Protein AF-A0A832LT54-F1 (afdb_monomer_lite)

Radius of gyration: 16.8 Å; chains: 1; bounding box: 37×21×50 Å

pLDDT: mean 94.67, std 4.67, range [62.22, 98.38]

Secondary structure (DSSP, 8-state):
-HHHHHHHHHHHHHHHHHHHHHHIIIIIHHHGGGS-HHHHHHHHHHHHHHHHHHHHHHHHHHHHHHHHHHHSPPTTS-HHHHHHHHHHHHHHHHHIIIIIHHHHHHH-

Structure (mmCIF, N/CA/C/O backbone):
data_AF-A0A832LT54-F1
#
_entry.id   AF-A0A832LT54-F1
#
loop_
_atom_site.group_PDB
_atom_site.id
_atom_site.type_symbol
_atom_site.label_atom_id
_atom_site.label_alt_id
_atom_site.label_comp_id
_atom_site.label_asym_id
_atom_site.label_entity_id
_atom_site.label_seq_id
_atom_site.pdbx_PDB_ins_code
_atom_site.Cartn_x
_atom_site.Cartn_y
_atom_site.Cartn_z
_atom_site.occupancy
_atom_site.B_iso_or_equiv
_atom_site.auth_seq_id
_atom_site.auth_comp_id
_atom_site.auth_asym_id
_atom_site.auth_atom_id
_atom_site.pdbx_PDB_model_num
ATOM 1 N N . MET A 1 1 ? -21.678 -7.420 16.778 1.00 62.22 1 MET A N 1
ATOM 2 C CA . MET A 1 1 ? -21.783 -7.622 15.316 1.00 62.22 1 MET A CA 1
ATOM 3 C C . MET A 1 1 ? -20.946 -6.622 14.515 1.00 62.22 1 MET A C 1
ATOM 5 O O . MET A 1 1 ? -20.151 -7.064 13.704 1.00 62.22 1 MET A O 1
ATOM 9 N N . HIS A 1 2 ? -21.054 -5.303 14.734 1.00 78.19 2 HIS A N 1
ATOM 10 C CA . HIS A 1 2 ? -20.292 -4.319 13.935 1.00 78.19 2 HIS A CA 1
ATOM 11 C C . HIS A 1 2 ? -18.768 -4.341 14.170 1.00 78.19 2 HIS A C 1
ATOM 13 O O . HIS A 1 2 ? -18.008 -4.214 13.216 1.00 78.19 2 HIS A O 1
ATOM 19 N N . ILE A 1 3 ? -18.317 -4.571 15.409 1.00 84.31 3 ILE A N 1
ATOM 20 C CA . ILE A 1 3 ? -16.886 -4.531 15.752 1.00 84.31 3 ILE A CA 1
ATOM 21 C C . ILE A 1 3 ? -16.091 -5.747 15.246 1.00 84.31 3 ILE A C 1
ATOM 23 O O . ILE A 1 3 ? -14.958 -5.617 14.795 1.00 84.31 3 ILE A O 1
ATOM 27 N N . GLU A 1 4 ? -16.700 -6.933 15.250 1.00 87.69 4 GLU A N 1
ATOM 28 C CA . GLU A 1 4 ? -16.081 -8.159 14.726 1.00 87.69 4 GLU A CA 1
ATOM 29 C C . GLU A 1 4 ? -15.859 -8.057 13.217 1.00 87.69 4 GLU A C 1
ATOM 31 O O . GLU A 1 4 ? -14.811 -8.453 12.712 1.00 87.69 4 GLU A O 1
ATOM 36 N N . ALA A 1 5 ? -16.817 -7.454 12.505 1.00 88.19 5 ALA A N 1
ATOM 37 C CA . ALA A 1 5 ? -16.678 -7.156 11.088 1.00 88.19 5 ALA A CA 1
ATOM 38 C C . ALA A 1 5 ? -15.534 -6.163 10.826 1.00 88.19 5 ALA A C 1
ATOM 40 O O . ALA A 1 5 ? -14.793 -6.348 9.866 1.00 88.19 5 ALA A O 1
ATOM 41 N N . ALA A 1 6 ? -15.344 -5.155 11.688 1.00 88.69 6 ALA A N 1
ATOM 42 C CA . ALA A 1 6 ? -14.227 -4.215 11.578 1.00 88.69 6 ALA A CA 1
ATOM 43 C C . ALA A 1 6 ? -12.866 -4.903 11.782 1.00 88.69 6 ALA A C 1
ATOM 45 O O . ALA A 1 6 ? -11.942 -4.665 11.005 1.00 88.69 6 ALA A O 1
ATOM 46 N N . ILE A 1 7 ? -12.755 -5.806 12.766 1.00 92.44 7 ILE A N 1
ATOM 47 C CA . ILE A 1 7 ? -11.543 -6.614 12.982 1.00 92.44 7 ILE A CA 1
ATOM 48 C C . ILE A 1 7 ? -11.265 -7.502 11.765 1.00 92.44 7 ILE A C 1
ATOM 50 O O . ILE A 1 7 ? -10.147 -7.509 11.254 1.00 92.44 7 ILE A O 1
ATOM 54 N N . ALA A 1 8 ? -12.271 -8.238 11.286 1.00 94.25 8 ALA A N 1
ATOM 55 C CA . ALA A 1 8 ? -12.119 -9.135 10.145 1.00 94.25 8 ALA A CA 1
ATOM 56 C C . ALA A 1 8 ? -11.739 -8.374 8.869 1.00 94.25 8 ALA A C 1
ATOM 58 O O . ALA A 1 8 ? -10.866 -8.823 8.128 1.00 94.25 8 ALA A O 1
ATOM 59 N N . LEU A 1 9 ? -12.357 -7.212 8.635 1.00 93.75 9 LEU A N 1
ATOM 60 C CA . LEU A 1 9 ? -12.042 -6.341 7.509 1.00 93.75 9 LEU A CA 1
ATOM 61 C C . LEU A 1 9 ? -10.597 -5.847 7.581 1.00 93.75 9 LEU A C 1
ATOM 63 O O . LEU A 1 9 ? -9.867 -6.043 6.617 1.00 93.75 9 LEU A O 1
ATOM 67 N N . ASN A 1 10 ? -10.185 -5.260 8.710 1.00 94.75 10 ASN A N 1
ATOM 68 C CA . ASN A 1 10 ? -8.831 -4.734 8.885 1.00 94.75 10 ASN A CA 1
ATOM 69 C C . ASN A 1 10 ? -7.774 -5.844 8.755 1.00 94.75 10 ASN A C 1
ATOM 71 O O . ASN A 1 10 ? -6.781 -5.685 8.053 1.00 94.75 10 ASN A O 1
ATOM 75 N N . LEU A 1 11 ? -8.019 -7.015 9.348 1.00 95.50 11 LEU A N 1
ATOM 76 C CA . LEU A 1 11 ? -7.121 -8.158 9.210 1.00 95.50 11 LEU A CA 1
ATOM 77 C C . LEU A 1 11 ? -7.024 -8.626 7.750 1.00 95.50 11 LEU A C 1
ATOM 79 O O . LEU A 1 11 ? -5.925 -8.882 7.256 1.00 95.50 11 LEU A O 1
ATOM 83 N N . ALA A 1 12 ? -8.157 -8.734 7.052 1.00 97.75 12 ALA A N 1
ATOM 84 C CA . ALA A 1 12 ? -8.193 -9.168 5.661 1.00 97.75 12 ALA A CA 1
ATOM 85 C C . ALA A 1 12 ? -7.474 -8.179 4.735 1.00 97.75 12 ALA A C 1
ATOM 87 O O . ALA A 1 12 ? -6.702 -8.604 3.875 1.00 97.75 12 ALA A O 1
ATOM 88 N N . THR A 1 13 ? -7.684 -6.872 4.917 1.00 97.75 13 THR A N 1
ATOM 89 C CA . THR A 1 13 ? -7.016 -5.837 4.119 1.00 97.75 13 THR A CA 1
ATOM 90 C C . THR A 1 13 ? -5.519 -5.802 4.386 1.00 97.75 13 THR A C 1
ATOM 92 O O . THR A 1 13 ? -4.749 -5.791 3.426 1.00 97.75 13 THR A O 1
ATOM 95 N N . ALA A 1 14 ? -5.091 -5.883 5.648 1.00 96.75 14 ALA A N 1
ATOM 96 C CA . ALA A 1 14 ? -3.678 -5.900 6.015 1.00 96.75 14 ALA A CA 1
ATOM 97 C C . ALA A 1 14 ? -2.943 -7.104 5.405 1.00 96.75 14 ALA A C 1
ATOM 99 O O . ALA A 1 14 ? -1.881 -6.950 4.793 1.00 96.75 14 ALA A O 1
ATOM 100 N N . TRP A 1 15 ? -3.519 -8.307 5.508 1.00 97.88 15 TRP A N 1
ATOM 101 C CA . TRP A 1 15 ? -2.935 -9.514 4.914 1.00 97.88 15 TRP A CA 1
ATOM 102 C C . TRP A 1 15 ? -2.925 -9.469 3.389 1.00 97.88 15 TRP A C 1
ATOM 104 O O . TRP A 1 15 ? -1.917 -9.828 2.776 1.00 97.88 15 TRP A O 1
ATOM 114 N N . PHE A 1 16 ? -4.010 -8.994 2.772 1.00 98.38 16 PHE A N 1
ATOM 115 C CA . PHE A 1 16 ? -4.072 -8.822 1.324 1.00 98.38 16 PHE A CA 1
ATOM 116 C C . PHE A 1 16 ? -2.984 -7.862 0.830 1.00 98.38 16 PHE A C 1
ATOM 118 O O . PHE A 1 16 ? -2.235 -8.207 -0.082 1.00 98.38 16 PHE A O 1
ATOM 125 N N . LEU A 1 17 ? -2.854 -6.685 1.453 1.00 97.88 17 LEU A N 1
ATOM 126 C CA . LEU A 1 17 ? -1.846 -5.685 1.096 1.00 97.88 17 LEU A CA 1
ATOM 127 C C . LEU A 1 17 ? -0.429 -6.214 1.318 1.00 97.88 17 LEU A C 1
ATOM 129 O O . LEU A 1 17 ? 0.425 -6.023 0.458 1.00 97.88 17 LEU A O 1
ATOM 133 N N . THR A 1 18 ? -0.186 -6.930 2.417 1.00 97.56 18 THR A N 1
ATOM 134 C CA . THR A 1 18 ? 1.113 -7.562 2.696 1.00 97.56 18 THR A CA 1
ATOM 135 C C . THR A 1 18 ? 1.494 -8.543 1.587 1.00 97.56 18 THR A C 1
ATOM 137 O O . THR A 1 18 ? 2.577 -8.440 1.011 1.00 97.56 18 THR A O 1
ATOM 140 N N . GLY A 1 19 ? 0.585 -9.459 1.238 1.00 98.19 19 GLY A N 1
ATOM 141 C CA . GLY A 1 19 ? 0.806 -10.428 0.166 1.00 98.19 19 GLY A CA 1
ATOM 142 C C . GLY A 1 19 ? 0.995 -9.760 -1.196 1.00 98.19 19 GLY A C 1
ATOM 143 O O . GLY A 1 19 ? 1.891 -10.137 -1.949 1.00 98.19 19 GLY A O 1
ATOM 144 N N . LEU A 1 20 ? 0.203 -8.728 -1.493 1.00 97.56 20 LEU A N 1
ATOM 145 C CA . LEU A 1 20 ? 0.313 -7.953 -2.726 1.00 97.56 20 LEU A CA 1
ATOM 146 C C . LEU A 1 20 ? 1.665 -7.234 -2.828 1.00 97.56 20 LEU A C 1
ATOM 148 O O . LEU A 1 20 ? 2.310 -7.296 -3.873 1.00 97.56 20 LEU A O 1
ATOM 152 N N . ILE A 1 21 ? 2.121 -6.595 -1.748 1.00 95.88 21 ILE A N 1
ATOM 153 C CA . ILE A 1 21 ? 3.418 -5.911 -1.698 1.00 95.88 21 ILE A CA 1
ATOM 154 C C . ILE A 1 21 ? 4.552 -6.917 -1.895 1.00 95.88 21 ILE A C 1
ATOM 156 O O . ILE A 1 21 ? 5.437 -6.667 -2.709 1.00 95.88 21 ILE A O 1
ATOM 160 N N . TRP A 1 22 ? 4.518 -8.071 -1.223 1.00 97.81 22 TRP A N 1
ATOM 161 C CA . TRP A 1 22 ? 5.515 -9.122 -1.435 1.00 97.81 22 TRP A CA 1
ATOM 162 C C . TRP A 1 22 ? 5.501 -9.657 -2.858 1.00 97.81 22 TRP A C 1
ATOM 164 O O . TRP A 1 22 ? 6.563 -9.824 -3.447 1.00 97.81 22 TRP A O 1
ATOM 174 N N . PHE A 1 23 ? 4.326 -9.884 -3.440 1.00 98.12 23 PHE A N 1
ATOM 175 C CA . PHE A 1 23 ? 4.224 -10.318 -4.827 1.00 98.12 23 PHE A CA 1
ATOM 176 C C . PHE A 1 23 ? 4.868 -9.298 -5.775 1.00 98.12 23 PHE A C 1
ATOM 178 O O . PHE A 1 23 ? 5.686 -9.662 -6.617 1.00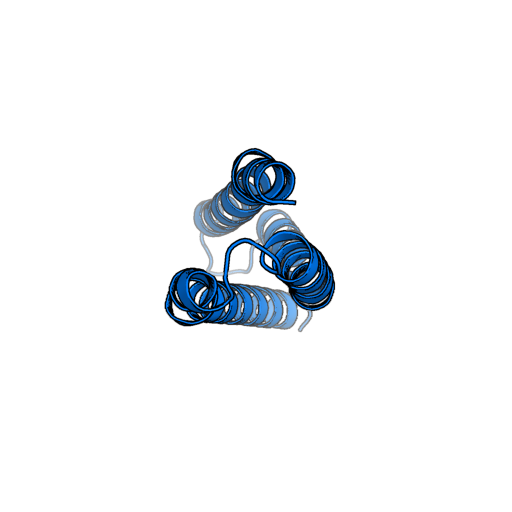 98.12 23 PHE A O 1
ATOM 185 N N . VAL A 1 24 ? 4.584 -8.006 -5.596 1.00 96.38 24 VAL A N 1
ATOM 186 C CA . VAL A 1 24 ? 5.218 -6.941 -6.384 1.00 96.38 24 VAL A CA 1
ATOM 187 C C . VAL A 1 24 ? 6.736 -6.905 -6.163 1.00 96.38 24 VAL A C 1
ATOM 189 O O . VAL A 1 24 ? 7.493 -6.881 -7.132 1.00 96.38 24 VAL A O 1
ATOM 192 N N . GLN A 1 25 ? 7.196 -6.951 -4.914 1.00 95.50 25 GLN A N 1
ATOM 193 C CA . GLN A 1 25 ? 8.617 -6.843 -4.574 1.00 95.50 25 GLN A CA 1
ATOM 194 C C . GLN A 1 25 ? 9.445 -8.053 -5.011 1.00 95.50 25 GLN A C 1
ATOM 196 O O . GLN A 1 25 ? 10.572 -7.885 -5.464 1.00 95.50 25 GLN A O 1
ATOM 201 N N . VAL A 1 26 ? 8.911 -9.263 -4.862 1.00 98.31 26 VAL A N 1
ATOM 202 C CA . VAL A 1 26 ? 9.625 -10.515 -5.148 1.00 98.31 26 VAL A CA 1
ATOM 203 C C . VAL A 1 26 ? 9.524 -10.887 -6.624 1.00 98.31 26 VAL A C 1
ATOM 205 O O . VAL A 1 26 ? 10.461 -11.464 -7.167 1.00 98.31 26 VAL A O 1
ATOM 208 N N . VAL A 1 27 ? 8.409 -10.565 -7.285 1.00 97.50 27 VAL A N 1
ATOM 209 C CA . VAL A 1 27 ? 8.161 -10.979 -8.672 1.00 97.50 27 VAL A CA 1
ATOM 210 C C . VAL A 1 27 ? 8.330 -9.814 -9.638 1.00 97.50 27 VAL A C 1
ATOM 212 O O . VAL A 1 27 ? 9.159 -9.885 -10.540 1.00 97.50 27 VAL A O 1
ATOM 215 N N . HIS A 1 28 ? 7.581 -8.724 -9.469 1.00 95.38 28 HIS A N 1
ATOM 216 C CA . HIS A 1 28 ? 7.559 -7.656 -10.472 1.00 95.38 28 HIS A CA 1
ATOM 217 C C . HIS A 1 28 ? 8.843 -6.829 -10.500 1.00 95.38 28 HIS A C 1
ATOM 219 O O . HIS A 1 28 ? 9.403 -6.648 -11.579 1.00 95.38 28 HIS A O 1
ATOM 225 N N . TYR A 1 29 ? 9.339 -6.362 -9.352 1.00 94.56 29 TYR A N 1
ATOM 226 C CA . TYR A 1 29 ? 10.531 -5.506 -9.323 1.00 94.56 29 TYR A CA 1
ATOM 227 C C . TYR A 1 29 ? 11.777 -6.181 -9.920 1.00 94.56 29 TYR A C 1
ATOM 229 O O . TYR A 1 29 ? 12.463 -5.524 -10.702 1.00 94.56 29 TYR A O 1
ATOM 237 N N . PRO A 1 30 ? 12.067 -7.475 -9.677 1.00 96.44 30 PRO A N 1
ATOM 238 C CA . PRO A 1 30 ? 13.164 -8.153 -10.366 1.00 96.44 30 PRO A CA 1
ATOM 239 C C . PRO A 1 30 ? 12.936 -8.301 -11.873 1.00 96.44 30 PRO A C 1
ATOM 241 O O . PRO A 1 30 ? 13.869 -8.140 -12.657 1.00 96.44 30 PRO A O 1
ATOM 244 N N . LEU A 1 31 ? 11.696 -8.563 -12.302 1.00 96.06 31 LEU A N 1
ATOM 245 C CA . LEU A 1 31 ? 11.363 -8.721 -13.722 1.00 96.06 31 LEU A CA 1
ATOM 246 C C . LEU A 1 31 ? 11.455 -7.412 -14.518 1.00 96.06 31 LEU A C 1
ATOM 248 O O . LEU A 1 31 ? 11.558 -7.461 -15.742 1.00 96.06 31 LEU A O 1
ATOM 252 N N . PHE A 1 32 ? 11.484 -6.251 -13.860 1.00 93.88 32 PHE A N 1
ATOM 253 C CA . PHE A 1 32 ? 11.717 -4.966 -14.527 1.00 93.88 32 PHE A CA 1
ATOM 254 C C . PHE A 1 32 ? 13.052 -4.935 -15.280 1.00 93.88 32 PHE A C 1
ATOM 256 O O . PHE A 1 32 ? 13.130 -4.343 -16.355 1.00 93.88 32 PHE A O 1
ATOM 263 N N . ALA A 1 33 ? 14.073 -5.639 -14.778 1.00 92.75 33 ALA A N 1
ATOM 264 C CA . ALA A 1 33 ? 15.373 -5.750 -15.437 1.00 92.75 33 ALA A CA 1
ATOM 265 C C . ALA A 1 33 ? 15.308 -6.461 -16.805 1.00 92.75 33 ALA A C 1
ATOM 267 O O . ALA A 1 33 ? 16.224 -6.323 -17.610 1.00 92.75 33 ALA A O 1
ATOM 268 N N . ALA A 1 34 ? 14.232 -7.204 -17.089 1.00 95.31 34 ALA A N 1
ATOM 269 C CA . ALA A 1 34 ? 14.056 -7.948 -18.334 1.00 95.31 34 ALA A CA 1
ATOM 270 C C . ALA A 1 34 ? 13.306 -7.170 -19.437 1.00 95.31 34 ALA A C 1
ATOM 272 O O . ALA A 1 34 ? 13.165 -7.686 -20.543 1.00 95.31 34 ALA A O 1
ATOM 273 N N . VAL A 1 35 ? 12.803 -5.957 -19.165 1.00 94.31 35 VAL A N 1
ATOM 274 C CA . VAL A 1 35 ? 11.953 -5.195 -20.109 1.00 94.31 35 VAL A CA 1
ATOM 275 C C . VAL A 1 35 ? 12.762 -4.474 -21.200 1.00 94.31 35 VAL A C 1
ATOM 277 O O . VAL A 1 35 ? 12.241 -4.273 -22.296 1.00 94.31 35 VAL A O 1
ATOM 280 N N . GLY A 1 36 ? 14.026 -4.132 -20.924 1.00 92.50 36 GLY A N 1
ATOM 281 C CA . GLY A 1 36 ? 14.860 -3.286 -21.788 1.00 92.50 36 GLY A CA 1
ATOM 282 C C . GLY A 1 36 ? 14.616 -1.788 -21.564 1.00 92.50 36 GLY A C 1
ATOM 283 O O . GLY A 1 36 ? 13.504 -1.366 -21.241 1.00 92.50 36 GLY A O 1
ATOM 284 N N . GLU A 1 37 ? 15.665 -0.971 -21.701 1.00 91.50 37 GLU A N 1
ATOM 285 C CA . GLU A 1 37 ? 15.613 0.475 -21.416 1.00 91.50 37 GLU A CA 1
ATOM 286 C C . GLU A 1 37 ? 14.642 1.236 -22.335 1.00 91.50 37 GLU A C 1
ATOM 288 O O . GLU A 1 37 ? 14.005 2.195 -21.903 1.00 91.50 37 GLU A O 1
ATOM 293 N N . ASP A 1 38 ? 14.479 0.780 -23.579 1.00 94.31 38 ASP A N 1
ATOM 294 C CA . ASP A 1 38 ? 13.635 1.394 -24.609 1.00 94.31 38 ASP A CA 1
ATOM 295 C C . ASP A 1 38 ? 12.135 1.324 -24.287 1.00 94.31 38 ASP A C 1
ATOM 297 O O . ASP A 1 38 ? 11.374 2.198 -24.699 1.00 94.31 38 ASP A O 1
ATOM 301 N N . ARG A 1 39 ? 11.704 0.307 -23.529 1.00 94.31 39 ARG A N 1
ATOM 302 C CA . ARG A 1 39 ? 10.293 0.091 -23.156 1.00 94.31 39 ARG A CA 1
ATOM 303 C C . ARG A 1 39 ? 10.010 0.250 -21.671 1.00 94.31 39 ARG A C 1
ATOM 305 O O . ARG A 1 39 ? 8.841 0.251 -21.278 1.00 94.31 39 ARG A O 1
ATOM 312 N N . PHE A 1 40 ? 11.048 0.384 -20.846 1.00 95.31 40 PHE A N 1
ATOM 313 C CA . PHE A 1 40 ? 10.905 0.422 -19.394 1.00 95.31 40 PHE A CA 1
ATOM 314 C C . PHE A 1 4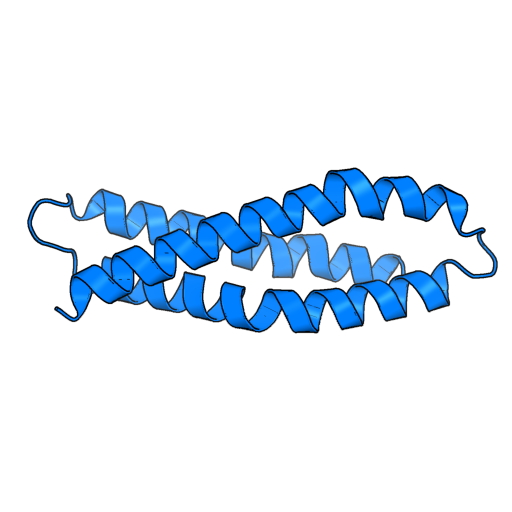0 ? 9.965 1.538 -18.933 1.00 95.31 40 PHE A C 1
ATOM 316 O O . PHE A 1 40 ? 9.112 1.288 -18.087 1.00 95.31 40 PHE A O 1
ATOM 323 N N . ARG A 1 41 ? 10.060 2.735 -19.525 1.00 94.50 41 ARG A N 1
ATOM 324 C CA . ARG A 1 41 ? 9.233 3.889 -19.149 1.00 94.50 41 ARG A CA 1
ATOM 325 C C . ARG A 1 41 ? 7.734 3.613 -19.300 1.00 94.50 41 ARG A C 1
ATOM 327 O O . ARG A 1 41 ? 6.981 3.730 -18.333 1.00 94.50 41 ARG A O 1
ATOM 334 N N . ASP A 1 42 ? 7.313 3.198 -20.493 1.00 95.00 42 ASP A N 1
ATOM 335 C CA . ASP A 1 42 ? 5.905 2.912 -20.791 1.00 95.00 42 ASP A CA 1
ATOM 336 C C . ASP A 1 42 ? 5.394 1.729 -19.967 1.00 95.00 42 ASP A C 1
ATOM 338 O O . ASP A 1 42 ? 4.289 1.762 -19.419 1.00 95.00 42 ASP A O 1
ATOM 342 N N . TYR A 1 43 ? 6.223 0.691 -19.826 1.00 95.62 43 TYR A N 1
ATOM 343 C CA . TYR A 1 43 ? 5.914 -0.459 -18.989 1.00 95.62 43 TYR A CA 1
ATOM 344 C C . TYR A 1 43 ? 5.721 -0.052 -17.523 1.00 95.62 43 TYR A C 1
ATOM 346 O O . TYR A 1 43 ? 4.724 -0.434 -16.911 1.00 95.62 43 TYR A O 1
ATOM 354 N N . HIS A 1 44 ? 6.642 0.737 -16.964 1.00 95.69 44 HIS A N 1
ATOM 355 C CA . HIS A 1 44 ? 6.621 1.160 -15.570 1.00 95.69 44 HIS A CA 1
ATOM 356 C C . HIS A 1 44 ? 5.421 2.068 -15.288 1.00 95.69 44 HIS A C 1
ATOM 358 O O . HIS A 1 44 ? 4.684 1.807 -14.341 1.00 95.69 44 HIS A O 1
ATOM 364 N N . ALA A 1 45 ? 5.139 3.056 -16.144 1.00 95.06 45 ALA A N 1
ATOM 365 C CA . ALA A 1 45 ? 3.953 3.905 -16.012 1.00 95.06 45 ALA A CA 1
ATOM 366 C C . ALA A 1 45 ? 2.658 3.073 -15.998 1.00 95.06 45 ALA A C 1
ATOM 368 O O . ALA A 1 45 ? 1.776 3.262 -15.153 1.00 95.06 45 ALA A O 1
ATOM 369 N N . ALA A 1 46 ? 2.565 2.090 -16.896 1.00 95.94 46 ALA A N 1
ATOM 370 C CA . ALA A 1 46 ? 1.404 1.224 -16.995 1.00 95.94 46 ALA A CA 1
ATOM 371 C C . ALA A 1 46 ? 1.329 0.198 -15.842 1.00 95.94 46 ALA A C 1
ATOM 373 O O . ALA A 1 46 ? 0.228 -0.201 -15.451 1.00 95.94 46 ALA A O 1
ATOM 374 N N . HIS A 1 47 ? 2.465 -0.236 -15.289 1.00 95.50 47 HIS A N 1
ATOM 375 C CA . HIS A 1 47 ? 2.536 -1.044 -14.071 1.00 95.50 47 HIS A CA 1
ATOM 376 C C . HIS A 1 47 ? 2.058 -0.234 -12.862 1.00 95.50 47 HIS A C 1
ATOM 378 O O . HIS A 1 47 ? 1.120 -0.659 -12.193 1.00 95.50 47 HIS A O 1
ATOM 384 N N . THR A 1 48 ? 2.631 0.950 -12.619 1.00 95.75 48 THR A N 1
ATOM 385 C CA . THR A 1 48 ? 2.278 1.820 -11.490 1.00 95.75 48 THR A CA 1
ATOM 386 C C . THR A 1 48 ? 0.791 2.153 -11.495 1.00 95.75 48 THR A C 1
ATOM 388 O O . THR A 1 48 ? 0.128 1.943 -10.482 1.00 95.75 48 THR A O 1
ATOM 391 N N . PHE A 1 49 ? 0.234 2.572 -12.638 1.00 96.19 49 PHE A N 1
ATOM 392 C CA . PHE A 1 49 ? -1.196 2.877 -12.747 1.00 96.19 49 PHE A CA 1
ATOM 393 C C . PHE A 1 49 ? -2.080 1.678 -12.373 1.00 96.19 49 PHE A C 1
ATOM 395 O O . PHE A 1 49 ? -3.010 1.811 -11.577 1.00 96.19 49 PHE A O 1
ATOM 402 N N . ARG A 1 50 ? -1.782 0.487 -12.909 1.00 97.19 50 ARG A N 1
ATOM 403 C CA . ARG A 1 50 ? -2.568 -0.723 -12.619 1.00 97.19 50 ARG A CA 1
ATOM 404 C C . ARG A 1 50 ? -2.421 -1.170 -11.167 1.00 97.19 50 ARG A C 1
ATOM 406 O O . ARG A 1 50 ? -3.416 -1.559 -10.564 1.00 97.19 50 ARG A O 1
ATOM 413 N N . THR A 1 51 ? -1.226 -1.062 -10.591 1.00 96.38 51 THR A N 1
ATOM 414 C CA . THR A 1 51 ? -0.996 -1.340 -9.169 1.00 96.38 51 THR A CA 1
ATOM 415 C C . THR A 1 51 ? -1.827 -0.404 -8.291 1.00 96.38 51 THR A C 1
ATOM 417 O O . THR A 1 51 ? -2.481 -0.875 -7.362 1.00 96.38 51 THR A O 1
ATOM 420 N N . THR A 1 52 ? -1.907 0.894 -8.613 1.00 95.38 52 THR A N 1
ATOM 421 C CA . THR A 1 52 ? -2.750 1.849 -7.872 1.00 95.38 52 THR A CA 1
ATOM 422 C C . THR A 1 52 ? -4.222 1.436 -7.854 1.00 95.38 52 THR A C 1
ATOM 424 O O . THR A 1 52 ? -4.844 1.498 -6.795 1.00 95.38 52 THR A O 1
ATOM 427 N N . LEU A 1 53 ? -4.771 0.964 -8.981 1.00 97.19 53 LEU A N 1
ATOM 428 C CA . LEU A 1 53 ? -6.167 0.507 -9.049 1.00 97.19 53 LEU A CA 1
ATOM 429 C C . LEU A 1 53 ? -6.455 -0.653 -8.086 1.00 97.19 53 LEU A C 1
ATOM 431 O O . LEU A 1 53 ? -7.537 -0.712 -7.507 1.00 97.19 53 LEU A O 1
ATOM 435 N N . VAL A 1 54 ? -5.491 -1.558 -7.902 1.00 97.38 54 VAL A N 1
ATOM 436 C CA . VAL A 1 54 ? -5.642 -2.726 -7.021 1.00 97.38 54 VAL A CA 1
ATOM 437 C C . VAL A 1 54 ? -5.411 -2.357 -5.554 1.00 97.38 54 VAL A C 1
ATOM 439 O O . VAL A 1 54 ? -6.105 -2.867 -4.679 1.00 97.38 54 VAL A O 1
ATOM 442 N N . VAL A 1 55 ? -4.453 -1.471 -5.271 1.00 96.81 55 VAL A N 1
ATOM 443 C CA . VAL A 1 55 ? -4.041 -1.132 -3.898 1.00 96.81 55 VAL A CA 1
ATOM 444 C C . VAL A 1 55 ? -4.997 -0.146 -3.226 1.00 96.81 55 VAL A C 1
ATOM 446 O O . VAL A 1 55 ? -5.234 -0.266 -2.026 1.00 96.81 55 VAL A O 1
ATOM 449 N N . ILE A 1 56 ? -5.552 0.830 -3.955 1.00 96.50 56 ILE A N 1
ATOM 450 C CA . ILE A 1 56 ? -6.192 1.995 -3.320 1.00 96.50 56 ILE A CA 1
ATOM 451 C C . ILE A 1 56 ? -7.387 1.622 -2.436 1.00 96.50 56 ILE A C 1
ATOM 453 O O . ILE A 1 56 ? -7.494 2.110 -1.315 1.00 96.50 56 ILE A O 1
ATOM 457 N N . VAL A 1 57 ? -8.261 0.725 -2.897 1.00 97.44 57 VAL A N 1
ATOM 458 C CA . VAL A 1 57 ? -9.450 0.305 -2.140 1.00 97.44 57 VAL A CA 1
ATOM 459 C C . VAL A 1 57 ? -9.070 -0.425 -0.846 1.00 97.44 57 VAL A C 1
ATOM 461 O O . VAL A 1 57 ? -9.475 0.046 0.218 1.00 97.44 57 VAL A O 1
ATOM 464 N N . PRO A 1 58 ? -8.287 -1.523 -0.872 1.00 97.62 58 PRO A N 1
ATOM 465 C CA . PRO A 1 58 ? -7.895 -2.202 0.359 1.00 97.62 58 PRO A CA 1
ATOM 466 C C . PRO A 1 58 ? -7.064 -1.304 1.278 1.00 97.62 58 PRO A C 1
ATOM 468 O O . PRO A 1 58 ? -7.251 -1.376 2.484 1.00 97.62 58 PRO A O 1
ATOM 471 N N . MET A 1 59 ? -6.224 -0.411 0.744 1.00 97.25 59 MET A N 1
ATOM 472 C CA . MET A 1 59 ? -5.435 0.532 1.551 1.00 97.25 59 MET A CA 1
ATOM 473 C C . MET A 1 59 ? -6.309 1.541 2.307 1.00 97.25 59 MET A C 1
ATOM 475 O O . MET A 1 59 ? -6.040 1.850 3.466 1.00 97.25 59 MET A O 1
ATOM 479 N N . MET A 1 60 ? -7.382 2.035 1.682 1.00 97.56 60 MET A N 1
ATOM 480 C CA . MET A 1 60 ? -8.336 2.927 2.347 1.00 97.56 60 MET A CA 1
ATOM 481 C C . MET A 1 60 ? -9.187 2.188 3.385 1.00 97.56 60 MET A C 1
ATOM 483 O O . MET A 1 60 ? -9.432 2.727 4.463 1.00 97.56 60 MET A O 1
ATOM 487 N N . L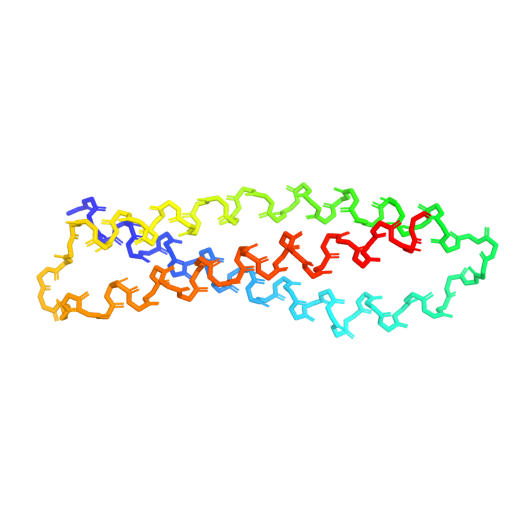EU A 1 61 ? -9.622 0.962 3.078 1.00 97.38 61 LEU A N 1
ATOM 488 C CA . LEU A 1 61 ? -10.378 0.123 4.014 1.00 97.38 61 LEU A CA 1
ATOM 489 C C . LEU A 1 61 ? -9.538 -0.269 5.234 1.00 97.38 61 LEU A C 1
ATOM 491 O O . LEU A 1 61 ? -10.052 -0.244 6.351 1.00 97.38 61 LEU A O 1
ATOM 495 N N . ASP A 1 62 ? -8.256 -0.565 5.029 1.00 97.50 62 ASP A N 1
ATOM 496 C CA . ASP A 1 62 ? -7.307 -0.878 6.092 1.00 97.50 62 ASP A CA 1
ATOM 497 C C . ASP A 1 62 ? -7.178 0.278 7.086 1.00 97.50 62 ASP A C 1
ATOM 499 O O . ASP A 1 62 ? -7.452 0.112 8.277 1.00 97.50 62 ASP A O 1
ATOM 503 N N . LEU A 1 63 ? -6.876 1.480 6.579 1.00 97.06 63 LEU A N 1
ATOM 504 C CA . LEU A 1 63 ? -6.728 2.677 7.403 1.00 97.06 63 LEU A CA 1
ATOM 505 C C . LEU A 1 63 ? -8.040 3.059 8.102 1.00 97.06 63 LEU A C 1
ATOM 507 O O . LEU A 1 63 ? -8.029 3.383 9.289 1.00 97.06 63 LEU A O 1
ATOM 511 N N . ALA A 1 64 ? -9.176 2.994 7.401 1.00 96.44 64 ALA A N 1
ATOM 512 C CA . ALA A 1 64 ? -10.484 3.271 7.993 1.00 96.44 64 ALA A CA 1
ATOM 513 C C . ALA A 1 64 ? -10.833 2.270 9.107 1.00 96.44 64 ALA A C 1
ATOM 515 O O . ALA A 1 64 ? -11.320 2.672 10.165 1.00 96.44 64 ALA A O 1
ATOM 516 N N . GLY A 1 65 ? -10.538 0.982 8.900 1.00 95.62 65 GLY A N 1
ATOM 517 C CA . GLY A 1 65 ? -10.694 -0.060 9.912 1.00 95.62 65 GLY A CA 1
ATOM 518 C C . GLY A 1 65 ? -9.814 0.193 11.136 1.00 95.62 65 GLY A C 1
ATOM 519 O O . GLY A 1 65 ? -10.306 0.143 12.261 1.00 95.62 65 GLY A O 1
ATOM 520 N N . ALA A 1 66 ? -8.545 0.553 10.929 1.00 96.19 66 ALA A N 1
ATOM 521 C CA . ALA A 1 66 ? -7.621 0.869 12.015 1.00 96.19 66 ALA A CA 1
ATOM 522 C C . ALA A 1 66 ? -8.071 2.098 12.829 1.00 96.19 66 ALA A C 1
ATOM 524 O O . ALA A 1 66 ? -8.004 2.082 14.058 1.00 96.19 66 ALA A O 1
ATOM 525 N N . VAL A 1 67 ? -8.585 3.142 12.165 1.00 96.62 67 VAL A N 1
ATOM 526 C CA . VAL A 1 67 ? -9.159 4.326 12.831 1.00 96.62 67 VAL A CA 1
ATOM 527 C C . VAL A 1 67 ? -10.386 3.948 13.659 1.00 96.62 67 VAL A C 1
ATOM 529 O O . VAL A 1 67 ? -10.485 4.353 14.816 1.00 96.62 67 VAL A O 1
ATOM 532 N N . TRP A 1 68 ? -11.305 3.155 13.102 1.00 95.50 68 TRP A N 1
ATOM 533 C CA . TRP A 1 68 ? -12.501 2.727 13.829 1.00 95.50 68 TRP A CA 1
ATOM 534 C C . TRP A 1 68 ? -12.128 1.920 15.079 1.00 95.50 68 TRP A C 1
ATOM 536 O O . TRP A 1 68 ? -12.575 2.257 16.173 1.00 95.50 68 TRP A O 1
ATOM 546 N N . LEU A 1 69 ? -11.244 0.927 14.956 1.00 95.25 69 LEU A N 1
ATOM 547 C CA . LEU A 1 69 ? -10.809 0.101 16.088 1.00 95.25 69 LEU A CA 1
ATOM 548 C C . LEU A 1 69 ? -10.083 0.909 17.179 1.00 95.25 69 LEU A C 1
ATOM 550 O O . LEU A 1 69 ? -10.170 0.562 18.357 1.00 95.25 69 LEU A O 1
ATOM 554 N N . ALA A 1 70 ? -9.383 1.989 16.819 1.00 95.81 70 ALA A N 1
ATOM 555 C CA . ALA A 1 70 ? -8.747 2.881 17.789 1.00 95.81 70 ALA A CA 1
ATOM 556 C C . ALA A 1 70 ? -9.757 3.753 18.559 1.00 95.81 70 ALA A C 1
ATOM 558 O O . ALA A 1 70 ? -9.546 4.021 19.741 1.00 95.81 70 ALA A O 1
ATOM 559 N N . ILE A 1 71 ? -10.849 4.180 17.911 1.00 95.00 71 ILE A N 1
ATOM 560 C CA . ILE A 1 71 ? -11.907 4.997 18.532 1.00 95.00 71 ILE A CA 1
ATOM 561 C C . ILE A 1 71 ? -12.839 4.137 19.396 1.00 95.00 71 ILE A C 1
ATOM 563 O O . ILE A 1 71 ? -13.194 4.540 20.501 1.00 95.00 71 ILE A O 1
ATOM 567 N N . ASP A 1 72 ? -13.223 2.960 18.903 1.00 93.94 72 ASP A N 1
ATOM 568 C CA . ASP A 1 72 ? -14.142 2.026 19.560 1.00 93.94 72 ASP A CA 1
ATOM 569 C C . ASP A 1 72 ? -13.417 0.704 19.841 1.00 93.94 72 ASP A C 1
ATOM 571 O O . ASP A 1 72 ? -13.613 -0.304 19.163 1.00 93.94 72 ASP A O 1
ATOM 575 N N . THR A 1 73 ? -12.485 0.730 20.799 1.00 93.75 73 THR A N 1
ATOM 576 C CA . THR A 1 73 ? -11.653 -0.440 21.103 1.00 93.75 73 THR A CA 1
ATOM 577 C C . THR A 1 73 ? -12.512 -1.620 21.586 1.00 93.75 73 THR A C 1
ATOM 579 O O . THR A 1 73 ? -13.241 -1.479 22.572 1.00 93.75 73 THR A O 1
ATOM 582 N N . PRO A 1 74 ? -12.391 -2.810 20.963 1.00 89.62 74 PRO A N 1
ATOM 583 C CA . PRO A 1 74 ? -13.153 -3.989 21.361 1.00 89.62 74 PRO A CA 1
ATOM 584 C C . PRO A 1 74 ? -12.892 -4.404 22.815 1.00 89.62 74 PRO A C 1
ATOM 586 O O . PRO A 1 74 ? -11.759 -4.362 23.301 1.00 89.62 74 PRO A O 1
ATOM 589 N N . GLN A 1 75 ? -13.929 -4.895 23.498 1.00 90.31 75 GLN A N 1
ATOM 590 C CA . GLN A 1 75 ? -13.778 -5.468 24.838 1.00 90.31 75 GLN A CA 1
ATOM 591 C C . GLN A 1 75 ? -12.785 -6.643 24.817 1.00 90.31 75 GLN A C 1
ATOM 593 O O . GLN A 1 75 ? -12.873 -7.527 23.968 1.00 90.31 75 GLN A O 1
ATOM 598 N N . GLY A 1 76 ? -11.834 -6.652 25.755 1.00 89.44 76 GLY A N 1
ATOM 599 C CA . GLY A 1 76 ? -10.769 -7.661 25.825 1.00 89.44 76 GLY A CA 1
ATOM 600 C C . GLY A 1 76 ? -9.500 -7.316 25.035 1.00 89.44 76 GLY A C 1
ATOM 601 O O . GLY A 1 76 ? -8.479 -7.972 25.231 1.00 89.44 76 GLY A O 1
ATOM 602 N N . ILE A 1 77 ? -9.515 -6.263 24.209 1.00 90.19 77 ILE A N 1
ATOM 603 C CA . ILE A 1 77 ? -8.315 -5.697 23.582 1.00 90.19 77 ILE A CA 1
ATOM 604 C C . ILE A 1 77 ? -7.829 -4.521 24.434 1.00 90.19 77 ILE A C 1
ATOM 606 O O . ILE A 1 77 ? -8.599 -3.630 24.790 1.00 90.19 77 ILE A O 1
ATOM 610 N N . ALA A 1 78 ? -6.538 -4.491 24.765 1.00 93.75 78 ALA A N 1
ATOM 611 C CA . ALA A 1 78 ? -5.968 -3.342 25.459 1.00 93.75 78 ALA A CA 1
ATOM 612 C C . ALA A 1 78 ? -5.931 -2.121 24.511 1.00 93.75 78 ALA A C 1
ATOM 614 O O . ALA A 1 78 ? -5.440 -2.266 23.390 1.00 93.75 78 ALA A O 1
ATOM 615 N N . PRO A 1 79 ? -6.361 -0.913 24.934 1.00 93.69 79 PRO A N 1
ATOM 616 C CA . PRO A 1 79 ? -6.440 0.263 24.058 1.00 93.69 79 PRO A CA 1
ATOM 617 C C . PRO A 1 79 ? -5.148 0.577 23.301 1.00 93.69 79 PRO A C 1
ATOM 619 O O . PRO A 1 79 ? -5.181 0.927 22.124 1.00 93.69 79 PRO A O 1
ATOM 622 N N . TRP A 1 80 ? -3.991 0.388 23.940 1.00 95.88 80 TRP A N 1
ATOM 623 C CA . TRP A 1 80 ? -2.698 0.630 23.301 1.00 95.88 80 TRP A CA 1
ATOM 624 C C . TRP A 1 80 ? -2.459 -0.260 22.068 1.00 95.88 80 TRP A C 1
ATOM 626 O O . TRP A 1 80 ? -1.758 0.167 21.157 1.00 95.88 80 TRP A O 1
ATOM 636 N N . VAL A 1 81 ? -3.051 -1.461 22.002 1.00 95.44 81 VAL A N 1
ATOM 637 C CA . VAL A 1 81 ? -2.940 -2.372 20.849 1.00 95.44 81 VAL A CA 1
ATOM 638 C C . VAL A 1 81 ? -3.670 -1.791 19.640 1.00 95.44 81 VAL A C 1
ATOM 640 O O . VAL A 1 81 ? -3.127 -1.796 18.538 1.00 95.44 81 VAL A O 1
ATOM 643 N N . ALA A 1 82 ? -4.870 -1.241 19.842 1.00 94.94 82 ALA A N 1
ATOM 644 C CA . ALA A 1 82 ? -5.632 -0.604 18.771 1.00 94.94 82 ALA A CA 1
ATOM 645 C C . ALA A 1 82 ? -4.917 0.654 18.244 1.00 94.94 82 ALA A C 1
ATOM 647 O O . ALA A 1 82 ? -4.766 0.828 17.035 1.00 94.94 82 ALA A O 1
ATOM 648 N N . TRP A 1 83 ? -4.374 1.476 19.149 1.00 96.94 83 TRP A N 1
ATOM 649 C CA . TRP A 1 83 ? -3.540 2.625 18.780 1.00 96.94 83 TRP A CA 1
ATOM 650 C C . TRP A 1 83 ? -2.244 2.223 18.068 1.00 96.94 83 TRP A C 1
ATOM 652 O O . TRP A 1 83 ? -1.836 2.900 17.127 1.00 96.94 83 TRP A O 1
ATOM 662 N N . MET A 1 84 ? -1.614 1.112 18.464 1.00 97.06 84 MET A N 1
ATOM 663 C CA . MET A 1 84 ? -0.447 0.561 17.770 1.00 97.06 84 MET A CA 1
ATOM 664 C C . MET A 1 84 ? -0.800 0.148 16.335 1.00 97.06 84 MET A C 1
ATOM 666 O O . MET A 1 84 ? -0.071 0.491 15.408 1.00 97.06 84 MET A O 1
ATOM 670 N N . GLY A 1 85 ? -1.930 -0.539 16.134 1.00 95.06 85 GLY A N 1
ATOM 671 C CA . GLY A 1 85 ? -2.415 -0.915 14.801 1.00 95.06 85 GLY A CA 1
ATOM 672 C C . GLY A 1 85 ? -2.642 0.299 13.897 1.00 95.06 85 GLY A C 1
ATOM 673 O O . GLY A 1 85 ? -2.186 0.317 12.751 1.00 95.06 85 GLY A O 1
ATOM 674 N N . LEU A 1 86 ? -3.259 1.356 14.434 1.00 97.44 86 LEU A N 1
ATOM 675 C CA . LEU A 1 86 ? -3.410 2.628 13.728 1.00 97.44 86 LEU A CA 1
ATOM 676 C C . LEU A 1 86 ? -2.060 3.282 13.409 1.00 97.44 86 LEU A C 1
ATOM 678 O O . LEU A 1 86 ? -1.858 3.731 12.283 1.00 97.44 86 LEU A O 1
ATOM 682 N N . ALA A 1 87 ? -1.123 3.308 14.359 1.00 98.12 87 ALA A N 1
ATOM 683 C CA . ALA A 1 87 ? 0.205 3.876 14.141 1.00 98.12 87 ALA A CA 1
ATOM 684 C C . ALA A 1 87 ? 0.968 3.138 13.028 1.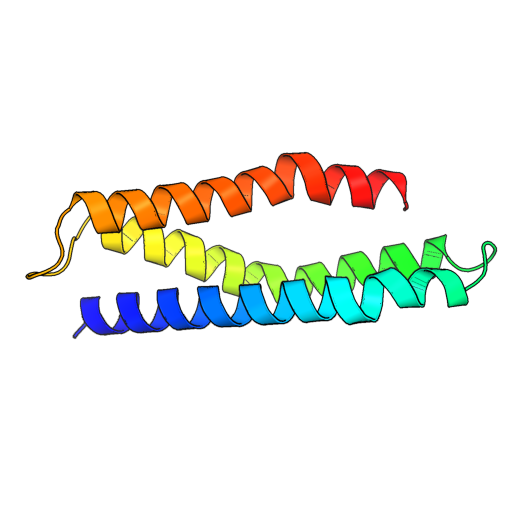00 98.12 87 ALA A C 1
ATOM 686 O O . ALA A 1 87 ? 1.568 3.781 12.169 1.00 98.12 87 ALA A O 1
ATOM 687 N N . LEU A 1 88 ? 0.906 1.804 12.999 1.00 96.88 88 LEU A N 1
ATOM 688 C CA . LEU A 1 88 ? 1.534 0.986 11.958 1.00 96.88 88 LEU A CA 1
ATOM 689 C C . LEU A 1 88 ? 0.881 1.194 10.586 1.00 96.88 88 LEU A C 1
ATOM 691 O O . LEU A 1 88 ? 1.591 1.393 9.600 1.00 96.88 88 LEU A O 1
ATOM 695 N N . SER A 1 89 ? -0.453 1.212 10.524 1.00 97.00 89 SER A N 1
ATOM 696 C CA . SER A 1 89 ? -1.197 1.463 9.278 1.00 97.00 89 SER A CA 1
ATOM 697 C C . SER A 1 89 ? -0.897 2.864 8.736 1.00 97.00 89 SER A C 1
ATOM 699 O O . SER A 1 89 ? -0.600 3.043 7.554 1.00 97.00 89 SER A O 1
ATOM 701 N N . GLY A 1 90 ? -0.880 3.866 9.620 1.00 97.75 90 GLY A N 1
ATOM 702 C CA . GLY A 1 90 ? -0.496 5.237 9.294 1.00 97.75 90 GLY A CA 1
ATOM 703 C C . GLY A 1 90 ? 0.954 5.347 8.822 1.00 97.75 90 GLY A C 1
ATOM 704 O O . GLY A 1 90 ? 1.223 6.026 7.836 1.00 97.75 90 GLY A O 1
ATOM 705 N N . LEU A 1 91 ? 1.888 4.637 9.461 1.0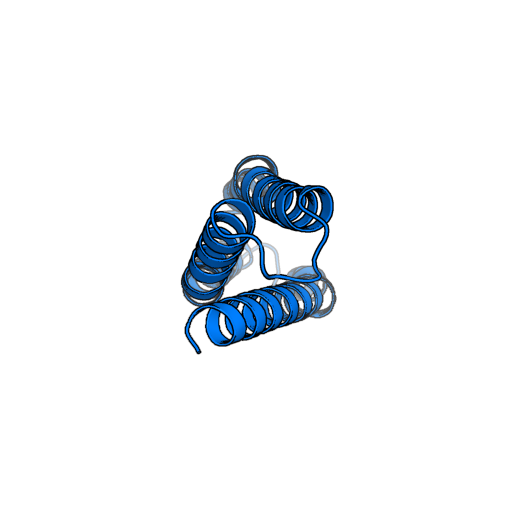0 97.94 91 LEU A N 1
ATOM 706 C CA . LEU A 1 91 ? 3.286 4.589 9.034 1.00 97.94 91 LEU A CA 1
ATOM 707 C C . LEU A 1 91 ? 3.433 3.968 7.640 1.00 97.94 91 LEU A C 1
ATOM 709 O O . LEU A 1 91 ? 4.183 4.496 6.821 1.00 97.94 91 LEU A O 1
ATOM 713 N N . ALA A 1 92 ? 2.715 2.883 7.345 1.00 96.31 92 ALA A N 1
ATOM 714 C CA . ALA A 1 92 ? 2.719 2.263 6.021 1.00 96.31 92 ALA A CA 1
ATOM 715 C C . ALA A 1 92 ? 2.157 3.209 4.945 1.00 96.31 92 ALA A C 1
ATOM 717 O O . ALA A 1 92 ? 2.737 3.344 3.863 1.00 96.31 92 ALA A O 1
ATOM 718 N N . TRP A 1 93 ? 1.072 3.921 5.257 1.00 96.88 93 TRP A N 1
ATOM 719 C CA . TRP A 1 93 ? 0.479 4.920 4.368 1.00 96.88 93 TRP A CA 1
ATOM 720 C C . TRP A 1 93 ? 1.438 6.090 4.109 1.00 96.88 93 TRP A C 1
ATOM 722 O O . TRP A 1 93 ? 1.700 6.445 2.959 1.00 96.88 93 TRP A O 1
ATOM 732 N N . LEU A 1 94 ? 2.023 6.653 5.173 1.00 97.62 94 LEU A N 1
ATOM 733 C CA . LEU A 1 94 ? 2.993 7.748 5.088 1.00 97.62 94 LEU A CA 1
ATOM 734 C C . LEU A 1 94 ? 4.256 7.333 4.340 1.00 97.62 94 LEU A C 1
ATOM 736 O O . LEU A 1 94 ? 4.745 8.102 3.519 1.00 97.62 94 LEU A O 1
ATOM 740 N N . SER A 1 95 ? 4.750 6.118 4.586 1.00 97.31 95 SER A N 1
ATOM 741 C CA . SER A 1 95 ? 5.841 5.518 3.820 1.00 97.31 95 SER A CA 1
ATOM 742 C C . SER A 1 95 ? 5.480 5.543 2.339 1.00 97.31 95 SER A C 1
ATOM 744 O O . SER A 1 95 ? 6.167 6.219 1.578 1.00 97.31 95 SER A O 1
ATOM 746 N N . THR A 1 96 ? 4.332 4.963 1.962 1.00 95.38 96 THR A N 1
ATOM 747 C CA . THR A 1 96 ? 3.854 4.904 0.568 1.00 95.38 96 THR A CA 1
ATOM 748 C C . THR A 1 96 ? 3.848 6.278 -0.097 1.00 95.38 96 THR A C 1
ATOM 750 O O . THR A 1 96 ? 4.396 6.444 -1.189 1.00 95.38 96 THR A O 1
ATOM 753 N N . ALA A 1 97 ? 3.277 7.279 0.571 1.00 95.44 97 ALA A N 1
ATOM 754 C CA . ALA A 1 97 ? 3.183 8.636 0.047 1.00 95.44 97 ALA A CA 1
ATOM 755 C C . ALA A 1 97 ? 4.542 9.357 -0.040 1.00 95.44 97 ALA A C 1
ATOM 757 O O . ALA A 1 97 ? 4.779 10.093 -0.997 1.00 95.44 97 ALA A O 1
ATOM 758 N N . ALA A 1 98 ? 5.428 9.167 0.941 1.00 97.69 98 ALA A N 1
ATOM 759 C CA . ALA A 1 98 ? 6.672 9.927 1.069 1.00 97.69 98 ALA A CA 1
ATOM 760 C C . ALA A 1 98 ? 7.894 9.249 0.429 1.00 97.69 98 ALA A C 1
ATOM 762 O O . ALA A 1 98 ? 8.871 9.929 0.119 1.00 97.69 98 ALA A O 1
ATOM 763 N N . LEU A 1 99 ? 7.868 7.929 0.242 1.00 96.62 99 LEU A N 1
ATOM 764 C CA . LEU A 1 99 ? 9.005 7.137 -0.230 1.00 96.62 99 LEU A CA 1
ATOM 765 C C . LEU A 1 99 ? 8.683 6.443 -1.557 1.00 96.62 99 LEU A C 1
ATOM 767 O O . LEU A 1 99 ? 9.344 6.718 -2.559 1.00 96.62 99 LEU A O 1
ATOM 771 N N . GLN A 1 100 ? 7.648 5.600 -1.599 1.00 95.06 100 GLN A N 1
ATOM 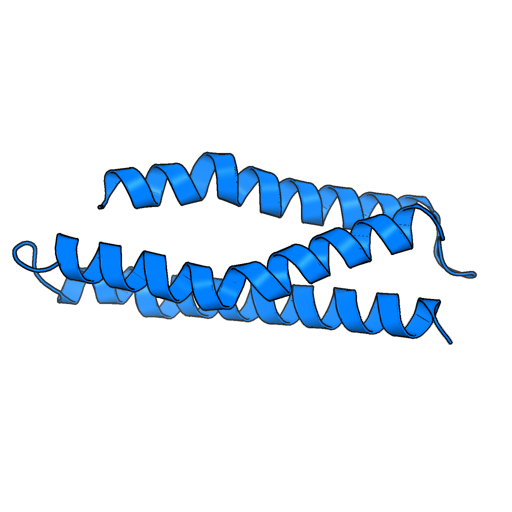772 C CA . GLN A 1 100 ? 7.343 4.772 -2.770 1.00 95.06 100 GLN A CA 1
ATOM 773 C C . GLN A 1 100 ? 6.789 5.609 -3.930 1.00 95.06 100 GLN A C 1
ATOM 775 O O . GLN A 1 100 ? 7.260 5.467 -5.057 1.00 95.06 100 GLN A O 1
ATOM 780 N N . VAL A 1 101 ? 5.839 6.520 -3.683 1.00 95.06 101 VAL A N 1
ATOM 781 C CA . VAL A 1 101 ? 5.279 7.384 -4.740 1.00 95.06 101 VAL A CA 1
ATOM 782 C C . VAL A 1 101 ? 6.366 8.249 -5.401 1.00 95.06 101 VAL A C 1
ATOM 784 O O . VAL A 1 101 ? 6.474 8.215 -6.630 1.00 95.06 101 VAL A O 1
ATOM 787 N N . PRO A 1 102 ? 7.239 8.961 -4.659 1.00 96.81 102 PRO A N 1
ATOM 788 C CA . PRO A 1 102 ? 8.341 9.705 -5.268 1.00 96.81 102 PRO A CA 1
ATOM 789 C C . PRO A 1 102 ? 9.319 8.825 -6.049 1.00 96.81 102 PRO A C 1
ATOM 791 O O . PRO A 1 102 ? 9.803 9.241 -7.100 1.00 96.81 102 PRO A O 1
ATOM 794 N N . GLN A 1 103 ? 9.608 7.612 -5.573 1.00 94.75 103 GLN A N 1
ATOM 795 C CA . GLN A 1 103 ? 10.466 6.672 -6.296 1.00 94.75 103 GLN A CA 1
ATOM 796 C C . GLN A 1 103 ? 9.841 6.234 -7.623 1.00 94.75 103 GLN A C 1
ATOM 798 O O . GLN A 1 103 ? 10.526 6.269 -8.642 1.00 94.75 103 GLN A O 1
ATOM 803 N N . HIS A 1 104 ? 8.546 5.911 -7.649 1.00 93.56 104 HIS A N 1
ATOM 804 C CA . HIS A 1 104 ? 7.858 5.583 -8.898 1.00 93.56 104 HIS A CA 1
ATOM 805 C C . HIS A 1 104 ? 7.822 6.768 -9.869 1.00 93.56 104 HIS A C 1
ATOM 807 O O . HIS A 1 104 ? 8.057 6.577 -11.057 1.00 93.56 104 HIS A O 1
ATOM 813 N N . ASN A 1 105 ? 7.627 7.993 -9.377 1.00 92.44 105 ASN A N 1
ATOM 814 C CA . ASN A 1 105 ? 7.652 9.191 -10.221 1.00 92.44 105 ASN A CA 1
ATOM 815 C C . ASN A 1 105 ? 9.035 9.464 -10.833 1.00 92.44 105 ASN A C 1
ATOM 817 O O . ASN A 1 105 ? 9.120 10.040 -11.912 1.00 92.44 105 ASN A O 1
ATOM 821 N N . ARG A 1 106 ? 10.124 9.051 -10.169 1.00 92.44 106 ARG A N 1
ATOM 822 C CA . ARG A 1 106 ? 11.492 9.156 -10.709 1.00 92.44 106 ARG A CA 1
ATOM 823 C C . ARG A 1 106 ? 11.790 8.134 -11.808 1.00 92.44 106 ARG A C 1
ATOM 825 O O . ARG A 1 106 ? 12.718 8.354 -12.578 1.00 92.44 106 ARG A O 1
ATOM 832 N N . LEU A 1 107 ? 11.057 7.021 -11.834 1.00 87.81 107 LEU A N 1
ATOM 833 C CA . LEU A 1 107 ? 11.208 5.924 -12.797 1.00 87.81 107 LEU A CA 1
ATOM 834 C C . LEU A 1 107 ? 10.228 6.026 -13.984 1.00 87.81 107 LEU A C 1
ATOM 836 O O . LEU A 1 107 ? 10.301 5.205 -14.897 1.00 87.81 107 LEU A O 1
ATOM 840 N N . ALA A 1 108 ? 9.303 6.993 -13.946 1.00 78.44 108 ALA A N 1
ATOM 841 C CA . ALA A 1 108 ? 8.242 7.213 -14.933 1.00 78.44 108 ALA A CA 1
ATOM 842 C C . ALA A 1 108 ? 8.621 8.178 -16.070 1.00 78.44 108 ALA A C 1
ATOM 844 O O . ALA A 1 108 ? 9.620 8.923 -15.985 1.00 78.44 108 ALA A O 1
#

Foldseek 3Di:
DVLVVLVVLLVVLVVVLVVLVCCCVVPVVVCLVVQDPVCSLVVLVVVVVVSCVVNVVSLVSNLVSLVVCLVVPDPPDDNVVSVVSNVVSVVVVCCCVPPVVVVSVVRD

Sequence (108 aa):
MHIEAAIALNLATAWFLTGLIWFVQVVHYPLFAAVGEDRFRDYHAAHTFRTTLVVIVPMMLDLAGAVWLAIDTPQGIAPWVAWMGLALSGLAWLSTAALQVPQHNRLA